Protein AF-A0A1G9TB99-F1 (afdb_monomer)

Mean predicted aligned error: 14.09 Å

Secondary structure (DSSP, 8-state):
-PPEEPPP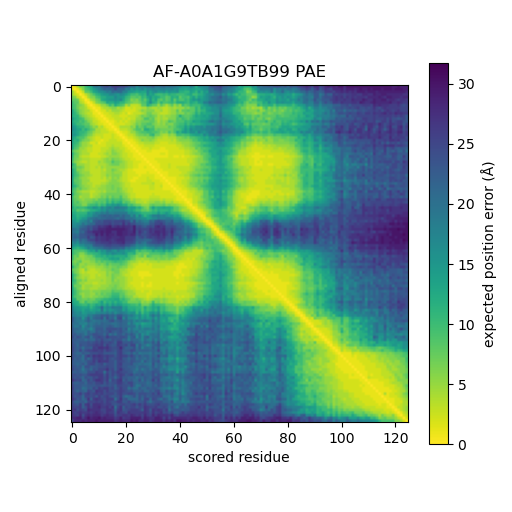EEEEEEETTEEEEEEEEE-TTT--EE-GGG-EEEEES-EE-S---SSS-----EE-SEEEEE-HHHHHHHH----SPPHHHHHHHHHHHS-HHHHHHHHHHHHHHHHHHHHHHHHH-

Sequence (125 aa):
MPSTEAPAETHEVETVHGSVEYETVTCSNCRHELQPAEALPVGIGLEATDDHFIGDQTRTAYTAAEVRHLCTHCAESTLGYDGPPGRFETLTETITSLSTLERALLALGSLALVGLFVLNLAVLV

Solvent-accessible surface area (backbone atoms only — not comparable to full-atom values): 7498 Å² total; per-residue (Å²): 129,86,51,53,64,71,75,71,46,81,46,77,47,82,49,103,89,45,76,45,77,48,60,33,31,57,17,74,82,82,63,49,76,36,45,62,91,64,42,43,80,42,67,43,70,74,34,82,47,90,60,68,53,92,58,104,58,79,54,87,38,64,42,42,53,30,36,42,37,28,40,61,70,58,34,26,76,74,70,67,44,87,65,80,76,51,75,66,52,52,50,49,51,52,63,68,69,47,51,76,66,56,50,50,50,51,53,53,51,52,52,51,51,52,53,52,50,53,50,51,53,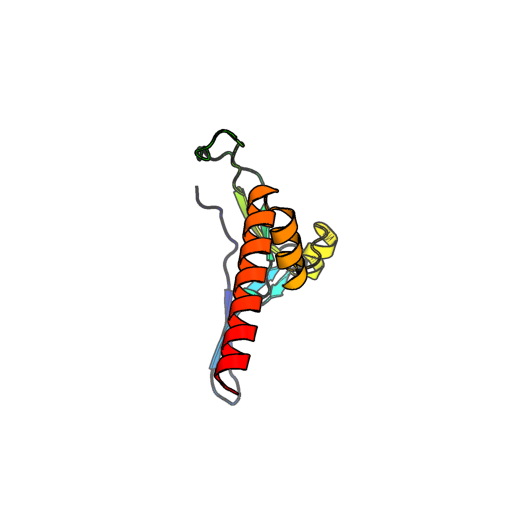65,72,75,107

Organism: NCBI:txid660521

Radius of gyration: 23.56 Å; Cα contacts (8 Å, |Δi|>4): 145; chains: 1; bounding box: 54×45×53 Å

pLDDT: mean 78.4, std 14.08, range [42.34, 93.69]

Structure (mmCIF, N/CA/C/O backbone):
data_AF-A0A1G9TB99-F1
#
_entry.id   AF-A0A1G9TB99-F1
#
loop_
_atom_site.group_PDB
_atom_site.id
_atom_site.type_symbol
_atom_site.label_atom_id
_atom_site.label_alt_id
_atom_site.label_comp_id
_atom_site.label_asym_id
_atom_site.label_entity_id
_atom_site.label_seq_id
_atom_site.pdbx_PDB_ins_code
_atom_site.Cartn_x
_atom_site.Cartn_y
_atom_site.Cartn_z
_atom_site.occupancy
_atom_site.B_iso_or_equiv
_atom_site.auth_seq_id
_atom_site.auth_comp_id
_atom_site.auth_asym_id
_atom_site.auth_atom_id
_atom_site.pdbx_PDB_model_num
ATOM 1 N N . MET A 1 1 ? 11.306 5.101 17.593 1.00 42.38 1 MET A N 1
ATOM 2 C CA . MET A 1 1 ? 10.148 4.455 18.256 1.00 42.38 1 MET A CA 1
ATOM 3 C C . MET A 1 1 ? 9.312 3.796 17.165 1.00 42.38 1 MET A C 1
ATOM 5 O O . MET A 1 1 ? 9.337 4.330 16.063 1.00 42.38 1 MET A O 1
ATOM 9 N N . PRO A 1 2 ? 8.663 2.638 17.384 1.00 54.38 2 PRO A N 1
ATOM 10 C CA . PRO A 1 2 ? 7.768 2.087 16.369 1.00 54.38 2 PRO A CA 1
ATOM 11 C C . PRO A 1 2 ? 6.572 3.029 16.189 1.00 54.38 2 PRO A C 1
ATOM 13 O O . PRO A 1 2 ? 6.028 3.524 17.178 1.00 54.38 2 PRO A O 1
ATOM 16 N N . SER A 1 3 ? 6.202 3.304 14.940 1.00 58.62 3 SER A N 1
ATOM 17 C CA . SER A 1 3 ? 5.041 4.128 14.606 1.00 58.62 3 SER A CA 1
ATOM 18 C C . SER A 1 3 ? 3.777 3.522 15.220 1.00 58.62 3 SER A C 1
ATOM 20 O O . SER A 1 3 ? 3.614 2.302 15.237 1.00 58.62 3 SER A O 1
ATOM 22 N N . THR A 1 4 ? 2.882 4.365 15.735 1.00 67.19 4 THR A N 1
ATOM 23 C CA . THR A 1 4 ? 1.589 3.887 16.247 1.00 67.19 4 THR A CA 1
ATOM 24 C C . THR A 1 4 ? 0.683 3.588 15.053 1.00 67.19 4 THR A C 1
ATOM 26 O O . THR A 1 4 ? 0.380 4.494 14.277 1.00 67.19 4 THR A O 1
ATOM 29 N N . GLU A 1 5 ? 0.296 2.326 14.877 1.00 68.25 5 GLU A N 1
ATOM 30 C CA . GLU A 1 5 ? -0.628 1.876 13.830 1.00 68.25 5 GLU A CA 1
ATOM 31 C C . GLU A 1 5 ? -2.058 1.809 14.383 1.00 68.25 5 GLU A C 1
ATOM 33 O O . GLU A 1 5 ? -2.271 1.517 15.564 1.00 68.25 5 GLU A O 1
ATOM 38 N N . ALA A 1 6 ? -3.049 2.136 13.553 1.00 66.12 6 ALA A N 1
ATOM 39 C CA . ALA A 1 6 ? -4.446 2.049 13.961 1.00 66.12 6 ALA A CA 1
ATOM 40 C C . ALA A 1 6 ? -4.851 0.570 14.156 1.00 66.12 6 ALA A C 1
ATOM 42 O O . ALA A 1 6 ? -4.567 -0.249 13.287 1.00 66.12 6 ALA A O 1
ATOM 43 N N . PRO A 1 7 ? -5.507 0.209 15.275 1.00 72.69 7 PRO A N 1
ATOM 44 C CA . PRO A 1 7 ? -5.830 -1.184 15.563 1.00 72.69 7 PRO A CA 1
ATOM 45 C C . PRO A 1 7 ? -6.937 -1.714 14.642 1.00 72.69 7 PRO A C 1
ATOM 47 O O . PRO A 1 7 ? -7.877 -0.987 14.313 1.00 72.69 7 PRO A O 1
ATOM 50 N N . ALA A 1 8 ? -6.831 -2.992 14.275 1.00 83.00 8 ALA A N 1
ATOM 51 C CA . ALA A 1 8 ? -7.919 -3.747 13.662 1.00 83.00 8 ALA A CA 1
ATOM 52 C C . ALA A 1 8 ? -8.963 -4.154 14.717 1.00 83.00 8 ALA A C 1
ATOM 54 O O . ALA A 1 8 ? -8.618 -4.406 15.875 1.00 83.00 8 ALA A O 1
ATOM 55 N N . GLU A 1 9 ? -10.231 -4.214 14.313 1.00 87.12 9 GLU A N 1
ATOM 56 C CA . GLU A 1 9 ? -11.355 -4.656 15.140 1.00 87.12 9 GLU A CA 1
ATOM 57 C C . GLU A 1 9 ? -11.874 -6.009 14.640 1.00 87.12 9 GLU A C 1
ATOM 59 O O . GLU A 1 9 ? -12.059 -6.215 13.441 1.00 87.12 9 GLU A O 1
ATOM 64 N N . THR A 1 10 ? -12.078 -6.957 15.555 1.00 88.62 10 THR A N 1
ATOM 65 C CA . THR A 1 10 ? -12.578 -8.297 15.228 1.00 88.62 10 THR A CA 1
ATOM 66 C C . THR A 1 10 ? -14.091 -8.344 15.402 1.00 88.62 10 THR A C 1
ATOM 68 O O . THR A 1 10 ? -14.613 -8.009 16.465 1.00 88.62 10 THR A O 1
ATOM 71 N N . HIS A 1 11 ? -14.790 -8.820 14.376 1.00 86.75 11 HIS A N 1
ATOM 72 C CA . HIS A 1 11 ? -16.231 -9.035 14.380 1.00 86.75 11 HIS A CA 1
ATOM 73 C C . HIS A 1 11 ? -16.549 -10.515 14.187 1.00 86.75 11 HIS A C 1
ATOM 75 O O . HIS A 1 11 ? -15.865 -11.214 13.442 1.00 86.75 11 HIS A O 1
ATOM 81 N N . GLU A 1 12 ? -17.629 -10.973 14.814 1.00 91.19 12 GLU A N 1
ATOM 82 C CA . GLU A 1 12 ? -18.179 -12.314 14.628 1.00 91.19 12 GLU A CA 1
ATOM 83 C C . GLU A 1 12 ? -19.594 -12.196 14.052 1.00 91.19 12 GLU A C 1
ATOM 85 O O . GLU A 1 12 ? -20.440 -11.472 14.584 1.00 91.19 12 GLU A O 1
ATOM 90 N N . VAL A 1 13 ? -19.857 -12.896 12.948 1.00 91.19 13 VAL A N 1
ATOM 91 C CA . VAL A 1 13 ? -21.185 -12.982 12.330 1.00 91.19 13 VAL A CA 1
ATOM 92 C C . VAL A 1 13 ? -21.606 -14.436 12.226 1.00 91.19 13 VAL A C 1
ATOM 94 O O . VAL A 1 13 ? -20.875 -15.287 11.720 1.00 91.19 13 VAL A O 1
ATOM 97 N N . GLU A 1 14 ? -22.828 -14.715 12.665 1.00 91.00 14 GLU A N 1
ATOM 98 C CA . GLU A 1 14 ? -23.422 -16.037 12.538 1.00 91.00 14 GLU A CA 1
ATOM 99 C C . GLU A 1 14 ? -24.066 -16.212 11.158 1.00 91.00 14 GLU A C 1
ATOM 101 O O . GLU A 1 14 ? -24.921 -15.432 10.730 1.00 91.00 14 GLU A O 1
ATOM 106 N N . THR A 1 15 ? -23.634 -17.247 10.440 1.00 89.38 15 THR A N 1
ATOM 107 C CA . THR A 1 15 ? -24.133 -17.589 9.107 1.00 89.38 15 THR A CA 1
ATOM 108 C C . THR A 1 15 ? -24.866 -18.928 9.133 1.00 89.38 15 THR A C 1
ATOM 110 O O . THR A 1 15 ? -24.748 -19.714 10.072 1.00 89.38 15 THR A O 1
ATOM 113 N N . VAL A 1 16 ? -25.566 -19.257 8.044 1.00 89.00 16 VAL A N 1
ATOM 114 C CA . VAL A 1 16 ? -26.173 -20.590 7.842 1.00 89.00 16 VAL A CA 1
ATOM 115 C C . VAL A 1 16 ? -25.156 -21.745 7.846 1.00 89.00 16 VAL A C 1
ATOM 117 O O . VAL A 1 16 ? -25.556 -22.906 7.905 1.00 89.00 16 VAL A O 1
ATOM 120 N N . HIS A 1 17 ? -23.856 -21.442 7.792 1.00 89.44 17 HIS A N 1
ATOM 121 C CA . HIS A 1 17 ? -22.757 -22.407 7.812 1.00 89.44 17 HIS A CA 1
ATOM 122 C C . HIS A 1 17 ? -21.943 -22.389 9.120 1.00 89.44 17 HIS A C 1
ATOM 124 O O . HIS A 1 17 ? -20.958 -23.117 9.213 1.00 89.44 17 HIS A O 1
ATOM 130 N N . GLY A 1 18 ? -22.354 -21.605 10.124 1.00 89.31 18 GLY A N 1
ATOM 131 C CA . GLY A 1 18 ? -21.637 -21.417 11.391 1.00 89.31 18 GLY A CA 1
ATOM 132 C C . GLY A 1 18 ? -21.155 -19.979 11.594 1.00 89.31 18 GLY A C 1
ATOM 133 O O . GLY A 1 18 ? -21.417 -19.109 10.755 1.00 89.31 18 GLY A O 1
ATOM 134 N N . SER A 1 19 ? -20.474 -19.720 12.712 1.00 88.94 19 SER A N 1
ATOM 135 C CA . SER A 1 19 ? -19.886 -18.407 12.975 1.00 88.94 19 SER A CA 1
ATOM 136 C C . SER A 1 19 ? -18.636 -18.173 12.129 1.00 88.94 19 SER A C 1
ATOM 138 O O . SER A 1 19 ? -17.846 -19.083 11.867 1.00 88.94 19 SER A O 1
ATOM 140 N N . VAL A 1 20 ? -18.503 -16.940 11.647 1.00 90.94 20 VAL A N 1
ATOM 141 C CA . VAL A 1 20 ? -17.355 -16.464 10.881 1.00 90.94 20 VAL A CA 1
ATOM 142 C C . VAL A 1 20 ? -16.809 -15.233 11.583 1.00 90.94 20 VAL A C 1
ATOM 144 O O . VAL A 1 20 ? -17.529 -14.251 11.772 1.00 90.94 20 VAL A O 1
ATOM 147 N N . GLU A 1 21 ? -15.532 -15.294 11.941 1.00 90.88 21 GLU A N 1
ATOM 148 C CA . GLU A 1 21 ? -14.777 -14.156 12.453 1.00 90.88 21 GLU A CA 1
ATOM 149 C C . GLU A 1 21 ? -14.085 -13.434 11.295 1.00 90.88 21 GLU A C 1
ATOM 151 O O . GLU A 1 21 ? -13.533 -14.067 10.389 1.00 90.88 21 GLU A O 1
ATOM 156 N N . TYR A 1 22 ? -14.114 -12.106 11.314 1.00 87.44 22 TYR A N 1
ATOM 157 C CA . TYR A 1 22 ? -13.385 -11.278 10.362 1.00 87.44 22 TYR A CA 1
ATOM 158 C C . TYR A 1 22 ? -12.875 -10.006 11.027 1.00 87.44 22 TYR A C 1
ATOM 160 O O . TYR A 1 22 ? -13.464 -9.488 11.974 1.00 87.44 22 TYR A O 1
ATOM 168 N N . GLU A 1 23 ? -11.763 -9.500 10.511 1.00 92.12 23 GLU A N 1
ATOM 169 C CA . GLU A 1 23 ? -11.156 -8.260 10.976 1.00 92.12 23 GLU A CA 1
ATOM 170 C C . GLU A 1 23 ? -11.544 -7.105 10.058 1.00 92.12 23 GLU A C 1
ATOM 172 O O . GLU A 1 23 ? -11.637 -7.263 8.835 1.00 92.12 23 GLU A O 1
ATOM 177 N N . THR A 1 24 ? -11.739 -5.932 10.648 1.00 93.12 24 THR A N 1
ATOM 178 C CA . THR A 1 24 ? -11.968 -4.682 9.931 1.00 93.12 24 THR A CA 1
ATOM 179 C C . THR A 1 24 ? -11.010 -3.604 10.416 1.00 93.12 24 THR A C 1
ATOM 181 O O . THR A 1 24 ? -10.485 -3.629 11.529 1.00 93.12 24 THR A O 1
ATOM 184 N N . VAL A 1 25 ? -10.771 -2.625 9.554 1.00 93.25 25 VAL A N 1
ATOM 185 C CA . VAL A 1 25 ? -10.107 -1.367 9.894 1.00 93.25 25 VAL A CA 1
ATOM 186 C C . VAL A 1 25 ? -10.956 -0.213 9.389 1.00 93.25 25 VAL A C 1
ATOM 188 O O . VAL A 1 25 ? -11.614 -0.300 8.353 1.00 93.25 25 VAL A O 1
ATOM 191 N N . THR A 1 26 ? -10.937 0.905 10.109 1.00 93.19 26 THR A N 1
ATOM 192 C CA . THR A 1 26 ? -11.722 2.085 9.733 1.00 93.19 26 THR A CA 1
ATOM 193 C C . THR A 1 26 ? -10.881 3.076 8.933 1.00 93.19 26 THR A C 1
ATOM 195 O O . THR A 1 26 ? -9.825 3.528 9.383 1.00 93.19 26 THR A O 1
ATOM 198 N N . CYS A 1 27 ? -11.386 3.497 7.771 1.00 92.06 27 CYS A N 1
ATOM 199 C CA . CYS A 1 27 ? -10.807 4.598 7.008 1.00 92.06 27 CYS A CA 1
ATOM 200 C C . CYS A 1 27 ? -10.797 5.884 7.846 1.00 92.06 27 CYS A C 1
ATOM 202 O O . CYS A 1 27 ? -11.839 6.373 8.289 1.00 92.06 27 CYS A O 1
ATOM 204 N N . SER A 1 28 ? -9.623 6.489 8.013 1.00 92.94 28 SER A N 1
ATOM 205 C CA . SER A 1 28 ? -9.452 7.684 8.847 1.00 92.94 28 SER A CA 1
ATOM 206 C C . SER A 1 28 ? -10.143 8.927 8.275 1.00 92.94 28 SER A C 1
ATOM 208 O O . SER A 1 28 ? -10.443 9.849 9.031 1.00 92.94 28 SER A O 1
ATOM 210 N N . ASN A 1 29 ? -10.432 8.941 6.967 1.00 91.69 29 ASN A N 1
ATOM 211 C CA . ASN A 1 29 ? -11.092 10.061 6.296 1.00 91.69 29 ASN A CA 1
ATOM 212 C C . ASN A 1 29 ? -12.625 9.920 6.272 1.00 91.69 29 ASN A C 1
ATOM 214 O O . ASN A 1 29 ? -13.333 10.761 6.817 1.00 91.69 29 ASN A O 1
ATOM 218 N N . CYS A 1 30 ? -13.155 8.845 5.674 1.00 93.62 30 CYS A N 1
ATOM 219 C CA . CYS A 1 30 ? -14.602 8.671 5.475 1.00 93.62 30 CYS A CA 1
ATOM 220 C C . CYS A 1 30 ? -15.295 7.774 6.511 1.00 93.62 30 CYS A C 1
ATOM 222 O O . CYS A 1 30 ? -16.510 7.611 6.440 1.00 93.62 30 CYS A O 1
ATOM 224 N N . ARG A 1 31 ? -14.546 7.190 7.459 1.00 93.69 31 ARG A N 1
ATOM 225 C CA . ARG A 1 31 ? -15.049 6.266 8.495 1.00 93.69 31 ARG A CA 1
ATOM 226 C C . ARG A 1 31 ? -15.700 4.982 7.974 1.00 93.69 31 ARG A C 1
ATOM 228 O O . ARG A 1 31 ? -16.364 4.291 8.733 1.00 93.69 31 ARG A O 1
ATOM 235 N N . HIS A 1 32 ? -15.496 4.648 6.704 1.00 92.69 32 HIS A N 1
ATOM 236 C CA . HIS A 1 32 ? -15.920 3.365 6.157 1.00 92.69 32 HIS A CA 1
ATOM 237 C C . HIS A 1 32 ? -15.055 2.228 6.716 1.00 92.69 32 HIS A C 1
ATOM 239 O O . HIS A 1 32 ? -13.830 2.372 6.777 1.00 92.69 32 HIS A O 1
ATOM 245 N N . GLU A 1 33 ? -15.694 1.130 7.110 1.00 92.50 33 GLU A N 1
ATOM 246 C CA . GLU A 1 33 ? -15.029 -0.113 7.501 1.00 92.50 33 GLU A CA 1
ATOM 247 C C . GLU A 1 33 ? -14.548 -0.859 6.256 1.00 92.50 33 GLU A C 1
ATOM 249 O O . GLU A 1 33 ? -15.258 -0.962 5.258 1.00 92.50 33 GLU A O 1
ATOM 254 N N . LEU A 1 34 ? -13.318 -1.350 6.317 1.00 91.38 34 LEU A N 1
ATOM 255 C CA . LEU A 1 34 ? -12.623 -2.029 5.231 1.00 91.38 34 LEU A CA 1
ATOM 256 C C . LEU A 1 34 ? -12.006 -3.309 5.772 1.00 91.38 34 LEU A C 1
ATOM 258 O O . LEU A 1 34 ? -11.665 -3.377 6.955 1.00 91.38 34 LEU A O 1
ATOM 262 N N . GLN A 1 35 ? -11.757 -4.285 4.903 1.00 90.12 35 GLN A N 1
ATOM 263 C CA . GLN A 1 35 ? -10.838 -5.350 5.282 1.00 90.12 35 GLN A CA 1
ATOM 264 C C . GLN A 1 35 ? -9.404 -4.804 5.371 1.00 90.12 35 GLN A C 1
ATOM 266 O O . GLN A 1 35 ? -9.018 -3.983 4.534 1.00 90.12 35 GLN A O 1
ATOM 271 N N . PRO A 1 36 ? -8.576 -5.283 6.320 1.00 87.81 36 PRO A N 1
ATOM 272 C CA . PRO A 1 36 ? -7.178 -4.867 6.439 1.00 87.81 36 PRO A CA 1
ATOM 273 C C . PRO A 1 36 ? -6.392 -4.987 5.125 1.00 87.81 36 PRO A C 1
ATOM 275 O O . PRO A 1 36 ? -5.567 -4.135 4.816 1.00 87.81 36 PRO A O 1
ATOM 278 N N . ALA A 1 37 ? -6.694 -6.004 4.309 1.00 85.62 37 ALA A N 1
ATOM 279 C CA . ALA A 1 37 ? -6.057 -6.224 3.009 1.00 85.62 37 ALA A CA 1
ATOM 280 C C . ALA A 1 37 ? -6.395 -5.157 1.946 1.00 85.62 37 ALA A C 1
ATOM 282 O O . ALA A 1 37 ? -5.663 -5.016 0.968 1.00 85.62 37 ALA A O 1
ATOM 283 N N . GLU A 1 38 ? -7.493 -4.421 2.118 1.00 85.12 38 GLU A N 1
ATOM 284 C CA . GLU A 1 38 ? -7.952 -3.361 1.208 1.00 85.12 38 GLU A CA 1
ATOM 285 C C . GLU A 1 38 ? -7.570 -1.959 1.704 1.00 85.12 38 GLU A C 1
ATOM 287 O O . GLU A 1 38 ? -7.731 -0.962 0.995 1.00 85.12 38 GLU A O 1
ATOM 292 N N . ALA A 1 39 ? -7.072 -1.867 2.935 1.00 87.75 39 ALA A N 1
ATOM 293 C CA . ALA A 1 39 ? -6.686 -0.619 3.554 1.00 87.75 39 ALA A CA 1
ATOM 294 C C . ALA A 1 39 ? -5.283 -0.185 3.122 1.00 87.75 39 ALA A C 1
ATOM 296 O O . ALA A 1 39 ? -4.322 -0.949 3.167 1.00 87.75 39 ALA A O 1
ATOM 297 N N . LEU A 1 40 ? -5.151 1.088 2.757 1.00 88.44 40 LEU A N 1
ATOM 298 C CA . LEU A 1 40 ? -3.874 1.691 2.399 1.00 88.44 40 LEU A CA 1
ATOM 299 C C . LEU A 1 40 ? -3.256 2.350 3.637 1.00 88.44 40 LEU A C 1
ATOM 301 O O . LEU A 1 40 ? -3.849 3.303 4.158 1.00 88.44 40 LEU A O 1
ATOM 305 N N . PRO A 1 41 ? -2.096 1.877 4.128 1.00 88.25 41 PRO A N 1
ATOM 306 C CA . PRO A 1 41 ? -1.390 2.531 5.219 1.00 88.25 41 PRO A CA 1
ATOM 307 C C . PRO A 1 41 ? -0.755 3.835 4.723 1.00 88.25 41 PRO A C 1
ATOM 309 O O . PRO A 1 41 ? -0.040 3.868 3.723 1.00 88.25 41 PRO A O 1
ATOM 312 N N . VAL A 1 42 ? -1.008 4.920 5.444 1.00 85.81 42 VAL A N 1
ATOM 313 C CA . VAL A 1 42 ? -0.508 6.263 5.159 1.00 85.81 42 VAL A CA 1
ATOM 314 C C . VAL A 1 42 ? 0.215 6.783 6.389 1.00 85.81 42 VAL A C 1
ATOM 316 O O . VAL A 1 42 ? -0.369 6.910 7.466 1.00 85.81 42 VAL A O 1
ATOM 319 N N . GLY A 1 43 ? 1.496 7.098 6.210 1.00 84.94 43 GLY A N 1
ATOM 320 C CA . GLY A 1 43 ? 2.309 7.734 7.236 1.00 84.94 43 GLY A CA 1
ATOM 321 C C . GLY A 1 43 ? 1.927 9.201 7.431 1.00 84.94 43 GLY A C 1
ATOM 322 O O . GLY A 1 43 ? 1.850 9.961 6.467 1.00 84.94 43 GLY A O 1
ATOM 323 N N . ILE A 1 44 ? 1.714 9.607 8.679 1.00 81.69 44 ILE A N 1
ATOM 324 C CA . ILE A 1 44 ? 1.455 10.985 9.088 1.00 81.69 44 ILE A CA 1
ATOM 325 C C . ILE A 1 44 ? 2.611 11.471 9.959 1.00 81.69 44 ILE A C 1
ATOM 327 O O . ILE A 1 44 ? 3.065 10.785 10.878 1.00 81.69 44 ILE A O 1
ATOM 331 N N . GLY A 1 45 ? 3.064 12.691 9.670 1.00 79.88 45 GLY A N 1
ATOM 332 C CA . GLY A 1 45 ? 4.208 13.300 10.338 1.00 79.88 45 GLY A CA 1
ATOM 333 C C . GLY A 1 45 ? 5.542 12.730 9.859 1.00 79.88 45 GLY A C 1
ATOM 334 O O . GLY A 1 45 ? 5.600 11.758 9.110 1.00 79.88 45 GLY A O 1
ATOM 335 N N . LEU A 1 46 ? 6.621 13.377 10.287 1.00 75.75 46 LEU A N 1
ATOM 336 C CA . 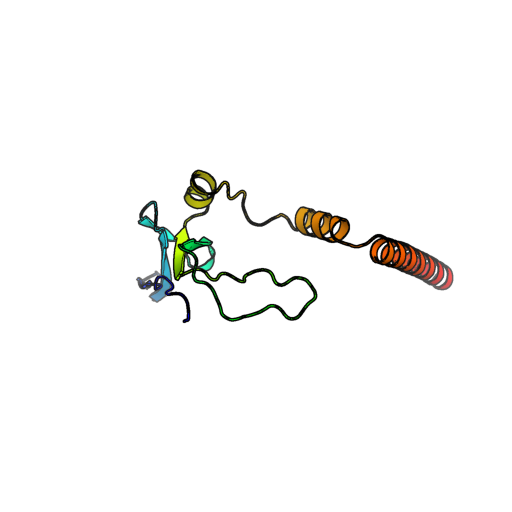LEU A 1 46 ? 7.988 12.952 10.017 1.00 75.75 46 LEU A CA 1
ATOM 337 C C . LEU A 1 46 ? 8.751 12.978 11.334 1.00 75.75 46 LEU A C 1
ATOM 339 O O . LEU A 1 46 ? 8.851 14.025 11.973 1.00 75.75 46 LEU A O 1
ATOM 343 N N . GLU A 1 47 ? 9.309 11.840 11.712 1.00 72.56 47 GLU A N 1
ATOM 344 C CA . GLU A 1 47 ? 10.285 11.736 12.785 1.00 72.56 47 GLU A CA 1
ATOM 345 C C . GLU A 1 47 ? 11.647 11.454 12.163 1.00 72.56 47 GLU A C 1
ATOM 347 O O . GLU A 1 47 ? 11.791 10.570 11.314 1.00 72.56 47 GLU A O 1
ATOM 352 N N . ALA A 1 48 ? 12.650 12.242 12.552 1.00 67.94 48 ALA A N 1
ATOM 353 C CA . ALA A 1 48 ? 14.025 11.951 12.182 1.00 67.94 48 ALA A CA 1
ATOM 354 C C . ALA A 1 48 ? 14.416 10.618 12.827 1.00 67.94 48 ALA A C 1
ATOM 356 O O . ALA A 1 48 ? 14.249 10.448 14.035 1.00 67.94 48 ALA A O 1
ATOM 357 N N . THR A 1 49 ? 14.911 9.680 12.024 1.00 64.81 49 THR A N 1
ATOM 358 C CA . THR A 1 49 ? 15.547 8.478 12.561 1.00 64.81 49 THR A CA 1
ATOM 359 C C . THR A 1 49 ? 17.060 8.679 12.595 1.00 64.81 49 THR A C 1
ATOM 361 O O . THR A 1 49 ? 17.641 9.340 11.730 1.00 64.81 49 THR A O 1
ATOM 364 N N . ASP A 1 50 ? 17.695 8.092 13.606 1.00 61.97 50 ASP A N 1
ATOM 365 C CA . ASP A 1 50 ? 19.151 7.996 13.706 1.00 61.97 50 ASP A CA 1
ATOM 366 C C . ASP A 1 50 ? 19.727 6.969 12.709 1.00 61.97 50 ASP A C 1
ATOM 368 O O . ASP A 1 50 ? 20.945 6.811 12.611 1.00 61.97 50 ASP A O 1
ATOM 372 N N . ASP A 1 51 ? 18.873 6.292 11.929 1.00 58.44 51 ASP A N 1
ATOM 373 C CA . ASP A 1 51 ? 19.282 5.371 10.873 1.00 58.44 51 ASP A CA 1
ATOM 374 C C . ASP A 1 51 ? 19.940 6.132 9.719 1.00 58.44 51 ASP A C 1
ATOM 376 O O . ASP A 1 51 ? 19.313 6.609 8.772 1.00 58.44 51 ASP A O 1
ATOM 380 N N . HIS A 1 52 ? 21.257 6.255 9.792 1.00 54.12 52 HIS A N 1
ATOM 381 C CA . HIS A 1 52 ? 22.065 6.687 8.666 1.00 54.12 52 HIS A CA 1
ATOM 382 C C . HIS A 1 52 ? 22.185 5.517 7.688 1.00 54.12 52 HIS A C 1
ATOM 384 O O . HIS A 1 52 ? 22.827 4.508 7.984 1.00 54.12 52 HIS A O 1
ATOM 390 N N . PHE A 1 53 ? 21.564 5.639 6.511 1.00 49.88 53 PHE A N 1
ATOM 391 C CA . PHE A 1 53 ? 21.791 4.696 5.416 1.00 49.88 53 PHE A CA 1
ATOM 392 C C . PHE A 1 53 ? 23.297 4.626 5.118 1.00 49.88 53 PHE A C 1
ATOM 394 O O . PHE A 1 53 ? 23.932 5.640 4.828 1.00 49.88 53 PHE A O 1
ATOM 401 N N . ILE A 1 54 ? 23.879 3.427 5.209 1.00 42.34 54 ILE A N 1
ATOM 402 C CA . ILE A 1 54 ? 25.301 3.203 4.931 1.00 42.34 54 ILE A CA 1
ATOM 403 C C . ILE A 1 54 ? 25.524 3.289 3.413 1.00 42.34 54 ILE A C 1
ATOM 405 O O . ILE A 1 54 ? 25.220 2.354 2.675 1.00 42.34 54 ILE A O 1
ATOM 409 N N . GLY A 1 55 ? 26.049 4.429 2.955 1.00 54.19 55 GLY A N 1
ATOM 410 C CA . GLY A 1 55 ? 26.443 4.713 1.571 1.00 54.19 55 GLY A CA 1
ATOM 411 C C . GLY A 1 55 ? 26.780 6.198 1.361 1.00 54.19 55 GLY A C 1
ATOM 412 O O . GLY A 1 55 ? 26.490 7.024 2.220 1.00 54.19 55 GLY A O 1
ATOM 413 N N . ASP A 1 56 ? 27.359 6.550 0.206 1.00 43.16 56 ASP A N 1
ATOM 414 C CA . ASP A 1 56 ? 27.808 7.915 -0.177 1.00 43.16 56 ASP A CA 1
ATOM 415 C C . ASP A 1 56 ? 26.652 8.931 -0.380 1.00 43.16 56 ASP A C 1
ATOM 417 O O . ASP A 1 56 ? 26.823 10.024 -0.915 1.00 43.16 56 ASP A O 1
ATOM 421 N N . GLN A 1 57 ? 25.437 8.566 0.040 1.00 45.50 57 GLN A N 1
ATOM 422 C CA . GLN A 1 57 ? 24.278 9.443 0.122 1.00 45.50 57 GLN A CA 1
ATOM 423 C C . GLN A 1 57 ? 23.690 9.349 1.525 1.00 45.50 57 GLN A C 1
ATOM 425 O O . GLN A 1 57 ? 22.798 8.544 1.794 1.00 45.50 57 GLN A O 1
ATOM 430 N N . THR A 1 58 ? 24.165 10.213 2.418 1.00 46.31 58 THR A N 1
ATOM 431 C CA . THR A 1 58 ? 23.494 10.522 3.681 1.00 46.31 58 THR A CA 1
ATOM 432 C C . THR A 1 58 ? 22.183 11.249 3.380 1.00 46.31 58 THR A C 1
ATOM 434 O O . THR A 1 58 ? 22.069 12.469 3.474 1.00 46.31 58 THR A O 1
ATOM 437 N N . ARG A 1 59 ? 21.162 10.499 2.964 1.00 50.12 59 ARG A N 1
ATOM 438 C CA . ARG A 1 59 ? 19.783 10.979 3.018 1.00 50.12 59 ARG A CA 1
ATOM 439 C C . ARG A 1 59 ? 19.353 10.922 4.475 1.00 50.12 59 ARG A C 1
ATOM 441 O O . ARG A 1 59 ? 19.478 9.874 5.102 1.00 50.12 59 ARG A O 1
ATOM 448 N N . THR A 1 60 ? 18.865 12.038 5.011 1.00 53.69 60 THR A N 1
ATOM 449 C CA . THR A 1 60 ? 18.120 12.031 6.269 1.00 53.69 60 THR A CA 1
ATOM 450 C C . THR A 1 60 ? 16.980 11.035 6.108 1.00 53.69 60 THR A C 1
ATOM 452 O O . THR A 1 60 ? 16.070 11.245 5.304 1.00 53.69 60 THR A O 1
ATOM 455 N N . ALA A 1 61 ? 17.075 9.907 6.803 1.00 59.50 61 ALA A N 1
ATOM 456 C CA . ALA A 1 61 ? 15.980 8.967 6.865 1.00 59.50 61 ALA A CA 1
ATOM 457 C C . ALA A 1 61 ? 14.927 9.565 7.805 1.00 59.50 61 ALA A C 1
ATOM 459 O O . ALA A 1 61 ? 15.226 10.008 8.917 1.00 59.50 61 ALA A O 1
ATOM 460 N N . TYR A 1 62 ? 13.694 9.627 7.317 1.00 62.38 62 TYR A N 1
ATOM 461 C CA . TYR A 1 62 ? 12.535 10.017 8.103 1.00 62.38 62 TYR A CA 1
ATOM 462 C C . TYR A 1 62 ? 11.601 8.818 8.171 1.00 62.38 62 TYR A C 1
ATOM 464 O O . TYR A 1 62 ? 11.378 8.151 7.160 1.00 62.38 62 TYR A O 1
ATOM 472 N N . THR A 1 63 ? 11.060 8.555 9.354 1.00 73.25 63 THR A N 1
ATOM 473 C CA . THR A 1 63 ? 9.969 7.599 9.544 1.00 73.25 63 THR A CA 1
ATOM 474 C C . THR A 1 63 ? 8.668 8.352 9.796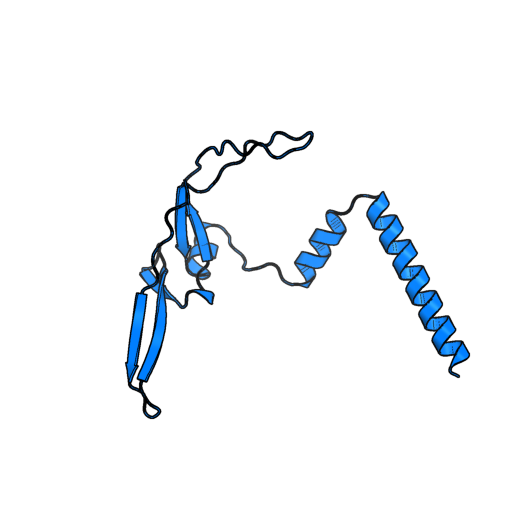 1.00 73.25 63 THR A C 1
ATOM 476 O O . THR A 1 63 ? 8.681 9.510 10.220 1.00 73.25 63 THR A O 1
ATOM 479 N N . ALA A 1 64 ? 7.536 7.713 9.523 1.00 77.25 64 ALA A N 1
ATOM 480 C CA . ALA A 1 64 ? 6.243 8.273 9.886 1.00 77.25 64 ALA A CA 1
ATOM 481 C C . ALA A 1 64 ? 6.062 8.222 11.411 1.00 77.25 64 ALA A C 1
ATOM 483 O O . ALA A 1 64 ? 6.356 7.199 12.031 1.00 77.25 64 ALA A O 1
ATOM 484 N N . ALA A 1 65 ? 5.551 9.299 12.010 1.00 80.88 65 ALA A N 1
ATOM 485 C CA . ALA A 1 65 ? 5.226 9.322 13.440 1.00 80.88 65 ALA A CA 1
ATO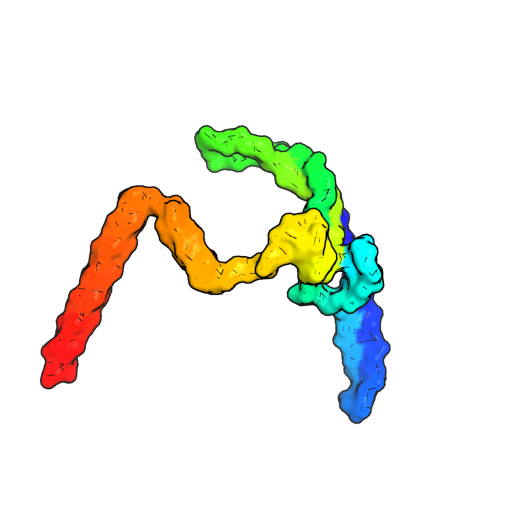M 486 C C . ALA A 1 65 ? 4.030 8.399 13.744 1.00 80.88 65 ALA A C 1
ATOM 488 O O . ALA A 1 65 ? 3.996 7.662 14.730 1.00 80.88 65 ALA A O 1
ATOM 489 N N . GLU A 1 66 ? 3.049 8.412 12.844 1.00 81.81 66 GLU A N 1
ATOM 490 C CA . GLU A 1 66 ? 1.808 7.657 12.955 1.00 81.81 66 GLU A CA 1
ATOM 491 C C . GLU A 1 66 ? 1.454 7.011 11.615 1.00 81.81 66 GLU A C 1
ATOM 493 O O . GLU A 1 66 ? 1.722 7.585 10.562 1.00 81.81 66 GLU A O 1
ATOM 498 N N . VAL A 1 67 ? 0.828 5.835 11.646 1.00 83.94 67 VAL A N 1
ATOM 499 C CA . VAL A 1 67 ? 0.275 5.187 10.453 1.00 83.94 67 VAL A CA 1
ATOM 500 C C . VAL A 1 67 ? -1.244 5.148 10.573 1.00 83.94 67 VAL A C 1
ATOM 502 O O . VAL A 1 67 ? -1.804 4.647 11.548 1.00 83.94 67 VAL A O 1
ATOM 505 N N . ARG A 1 68 ? -1.926 5.695 9.568 1.00 87.81 68 ARG A N 1
ATOM 506 C CA . ARG A 1 68 ? -3.388 5.684 9.442 1.00 87.81 68 ARG A CA 1
ATOM 507 C C . ARG A 1 68 ? -3.809 4.892 8.217 1.00 87.81 68 ARG A C 1
ATOM 509 O O . ARG A 1 68 ? -3.092 4.864 7.228 1.00 87.81 68 ARG A O 1
ATOM 516 N N . HIS A 1 69 ? -5.004 4.319 8.249 1.00 90.94 69 HIS A N 1
ATOM 517 C CA . HIS A 1 69 ? -5.564 3.609 7.101 1.00 90.94 69 HIS A CA 1
ATOM 518 C C . HIS A 1 69 ? -6.526 4.496 6.308 1.00 90.94 69 HIS A C 1
ATOM 520 O O . HIS A 1 69 ? -7.384 5.169 6.893 1.00 90.94 69 HIS A O 1
ATOM 526 N N . LEU A 1 70 ? -6.412 4.474 4.980 1.00 90.69 70 LEU A N 1
ATOM 527 C CA . LEU A 1 70 ? -7.366 5.074 4.045 1.00 90.69 70 LEU A CA 1
ATOM 528 C C . LEU A 1 70 ? -7.942 4.010 3.103 1.00 90.69 70 LEU A C 1
ATOM 530 O O . LEU A 1 70 ? -7.258 3.054 2.747 1.00 90.69 70 LEU A O 1
ATOM 534 N N . CYS A 1 71 ? -9.185 4.199 2.650 1.00 91.38 71 CYS A N 1
ATOM 535 C CA . CYS A 1 71 ? -9.683 3.473 1.481 1.00 91.38 71 CYS A CA 1
ATOM 536 C C . CYS A 1 71 ? -9.036 4.021 0.202 1.00 91.38 71 CYS A C 1
ATOM 538 O O . CYS A 1 71 ? -8.643 5.191 0.160 1.00 91.38 71 CYS A O 1
ATOM 540 N N . THR A 1 72 ? -9.007 3.216 -0.862 1.00 89.88 72 THR A N 1
ATOM 541 C CA . THR A 1 72 ? -8.463 3.607 -2.174 1.00 89.88 72 THR A CA 1
ATOM 542 C C . THR A 1 72 ? -9.038 4.926 -2.671 1.00 89.88 72 THR A C 1
ATOM 544 O O . THR A 1 72 ? -8.280 5.806 -3.051 1.00 89.88 72 THR A O 1
ATOM 547 N N . HIS A 1 73 ? -10.354 5.122 -2.558 1.00 89.69 73 HIS A N 1
ATOM 548 C CA . HIS A 1 73 ? -10.999 6.356 -3.010 1.00 89.69 73 HIS A CA 1
ATOM 549 C C . HIS A 1 73 ? -10.520 7.604 -2.247 1.00 89.69 73 HIS A C 1
ATOM 551 O O . HIS A 1 73 ? -10.260 8.642 -2.846 1.00 89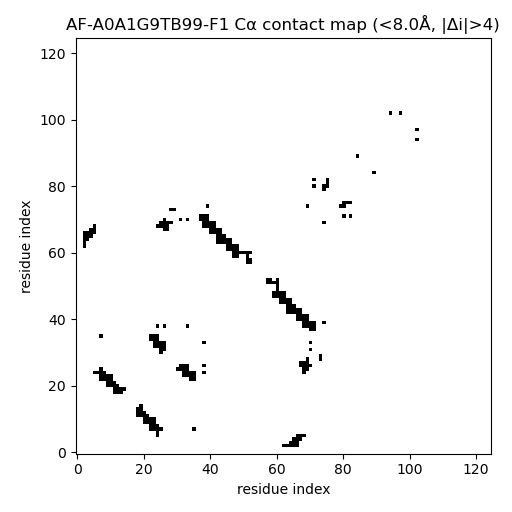.69 73 HIS A O 1
ATOM 557 N N . CYS A 1 74 ? -10.379 7.516 -0.920 1.00 91.19 74 CYS A N 1
ATOM 558 C CA . CYS A 1 74 ? -9.878 8.634 -0.117 1.00 91.19 74 CYS A CA 1
ATOM 559 C C . CYS A 1 74 ? -8.378 8.867 -0.317 1.00 91.19 74 CYS A C 1
ATOM 561 O O . CYS A 1 74 ? -7.928 10.009 -0.229 1.00 91.19 74 CYS A O 1
ATOM 563 N N . ALA A 1 75 ? -7.604 7.810 -0.564 1.00 89.44 75 ALA A N 1
ATOM 564 C CA . ALA A 1 75 ? -6.192 7.932 -0.900 1.00 89.44 75 ALA A CA 1
ATOM 565 C C . ALA A 1 75 ? -6.011 8.599 -2.273 1.00 89.44 75 ALA A C 1
ATOM 567 O O . ALA A 1 75 ? -5.206 9.517 -2.397 1.00 89.44 75 ALA A O 1
ATOM 568 N N . GLU A 1 76 ? -6.803 8.213 -3.272 1.00 89.38 76 GLU A N 1
ATOM 569 C CA . GLU A 1 76 ? -6.820 8.823 -4.604 1.00 89.38 76 GLU A CA 1
ATOM 570 C C . GLU A 1 76 ? -7.172 10.312 -4.515 1.00 89.38 76 GLU A C 1
ATOM 572 O O . GLU A 1 76 ? -6.401 11.167 -4.943 1.00 89.38 76 GLU A O 1
ATOM 577 N N . SER A 1 77 ? -8.281 10.648 -3.849 1.00 88.81 77 SER A N 1
ATOM 578 C CA . SER A 1 77 ? -8.754 12.034 -3.764 1.00 88.81 77 SER A CA 1
ATOM 579 C C . SER A 1 77 ? -7.816 12.966 -2.994 1.00 88.81 77 SER A C 1
ATOM 581 O O . SER A 1 77 ? -7.803 14.169 -3.245 1.00 88.81 77 SER A O 1
ATOM 583 N N . THR A 1 78 ? -7.091 12.437 -2.004 1.00 86.81 78 THR A N 1
ATOM 584 C CA . THR A 1 78 ? -6.305 13.250 -1.060 1.00 86.81 78 THR A CA 1
ATOM 585 C C . THR A 1 78 ? -4.823 13.272 -1.414 1.00 86.81 78 THR A C 1
ATOM 587 O O . THR A 1 78 ? -4.168 14.297 -1.241 1.00 86.81 78 THR A O 1
ATOM 590 N N . LEU A 1 79 ? -4.291 12.145 -1.887 1.00 85.94 79 LEU A N 1
ATOM 591 C CA . LEU A 1 79 ? -2.862 11.940 -2.129 1.00 85.94 79 LEU A CA 1
ATOM 592 C C . LEU A 1 79 ? -2.537 11.718 -3.612 1.00 85.94 79 LEU A C 1
ATOM 594 O O . LEU A 1 79 ? -1.362 11.584 -3.939 1.00 85.94 79 LEU A O 1
ATOM 598 N N . GLY A 1 80 ? -3.539 11.670 -4.498 1.00 84.94 80 GLY A N 1
ATOM 599 C CA . GLY A 1 80 ? -3.334 11.293 -5.899 1.00 84.94 80 GLY A CA 1
ATOM 600 C C . GLY A 1 80 ? -2.871 9.844 -6.037 1.00 84.94 80 GLY A C 1
ATOM 601 O O . GLY A 1 80 ? -2.055 9.532 -6.895 1.00 84.94 80 GLY A O 1
ATOM 602 N N . TYR A 1 81 ? -3.300 8.972 -5.121 1.00 80.31 81 TYR A N 1
ATOM 603 C CA . TYR A 1 81 ? -2.956 7.559 -5.180 1.00 80.31 81 TYR A CA 1
ATOM 604 C C . TYR A 1 81 ? -3.730 6.860 -6.304 1.00 80.31 81 TYR A C 1
ATOM 606 O O . TYR A 1 81 ? -4.921 6.598 -6.160 1.00 80.31 81 TYR A O 1
ATOM 614 N N . ASP A 1 82 ? -3.031 6.498 -7.377 1.00 77.75 82 ASP A N 1
ATOM 615 C CA . ASP A 1 82 ? -3.614 5.850 -8.562 1.00 77.75 82 ASP A CA 1
ATOM 616 C C . ASP A 1 82 ? -3.692 4.311 -8.454 1.00 77.75 82 ASP A C 1
ATOM 618 O O . ASP A 1 82 ? -3.942 3.612 -9.436 1.00 77.75 82 ASP A O 1
ATOM 622 N N . 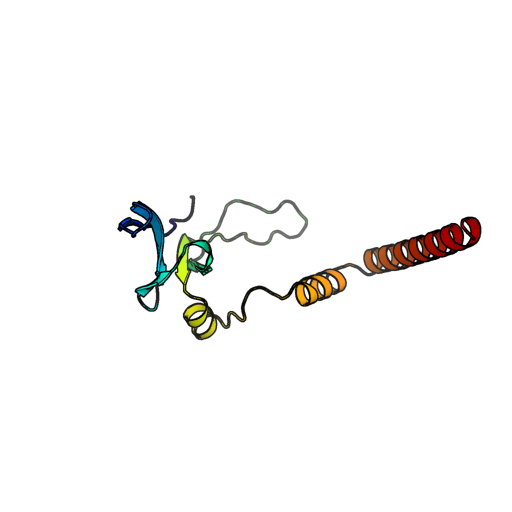GLY A 1 83 ? -3.487 3.754 -7.255 1.00 71.62 83 GLY A N 1
ATOM 623 C CA . GLY A 1 83 ? -3.429 2.308 -7.036 1.00 71.62 83 GLY A CA 1
ATOM 624 C C . GLY A 1 83 ? -2.002 1.750 -6.992 1.00 71.62 83 GLY A C 1
ATOM 625 O O . GLY A 1 83 ? -1.022 2.475 -7.181 1.00 71.62 83 GLY A O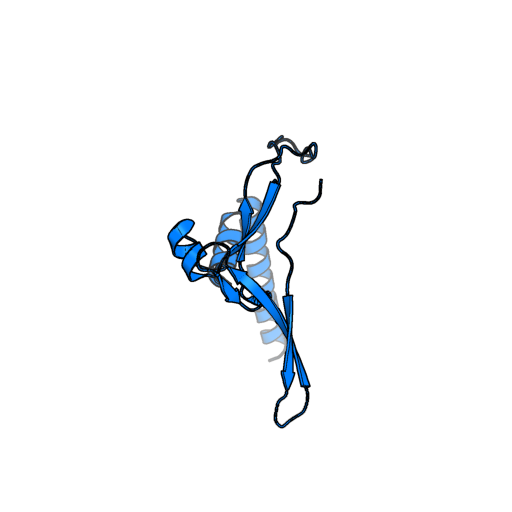 1
ATOM 626 N N . PRO A 1 84 ? -1.848 0.445 -6.702 1.00 68.12 84 PRO A N 1
ATOM 627 C CA . PRO A 1 84 ? -0.560 -0.212 -6.844 1.00 68.12 84 PRO A CA 1
ATOM 628 C C . PRO A 1 84 ? -0.161 -0.201 -8.329 1.00 68.12 84 PRO A C 1
ATOM 630 O O . PRO A 1 84 ? -1.009 -0.513 -9.171 1.00 68.12 84 PRO A O 1
ATOM 633 N N . PRO A 1 85 ? 1.106 0.113 -8.665 1.00 62.19 85 PRO A N 1
ATOM 634 C CA . PRO A 1 85 ? 1.552 0.102 -10.051 1.00 62.19 85 PRO A CA 1
ATOM 635 C C . PRO A 1 85 ? 1.278 -1.271 -10.660 1.00 62.19 85 PRO A C 1
ATOM 637 O O . PRO A 1 85 ? 1.519 -2.314 -10.037 1.00 62.19 85 PRO A O 1
ATOM 640 N N . GLY A 1 86 ? 0.762 -1.286 -11.887 1.00 61.31 86 GLY A N 1
ATOM 641 C CA . GLY A 1 86 ? 0.546 -2.537 -12.597 1.00 61.31 86 GLY A CA 1
ATOM 642 C C . GLY A 1 86 ? 1.871 -3.288 -12.752 1.00 61.31 86 GLY A C 1
ATOM 643 O O . GLY A 1 86 ? 2.931 -2.681 -12.889 1.00 61.31 86 GLY A O 1
ATOM 644 N N . ARG A 1 87 ? 1.843 -4.629 -12.812 1.00 62.88 87 ARG A N 1
ATOM 645 C CA . ARG A 1 87 ? 3.073 -5.438 -12.986 1.00 62.88 87 ARG A CA 1
ATOM 646 C C . ARG A 1 87 ? 3.936 -4.987 -14.175 1.00 62.88 87 ARG A C 1
ATOM 648 O O . ARG A 1 87 ? 5.156 -5.118 -14.137 1.00 62.88 87 ARG A O 1
ATOM 655 N N . PHE A 1 88 ? 3.307 -4.456 -15.224 1.00 61.91 88 PHE A N 1
ATOM 656 C CA . PHE A 1 88 ? 3.991 -3.888 -16.388 1.00 61.91 88 PHE A CA 1
ATOM 657 C C . PHE A 1 88 ? 4.657 -2.533 -16.109 1.00 61.91 88 PHE A C 1
ATOM 659 O O . PHE A 1 88 ? 5.757 -2.289 -16.606 1.00 61.91 88 PHE A O 1
ATOM 666 N N . GLU A 1 89 ? 4.042 -1.672 -15.300 1.00 60.12 89 GLU A N 1
ATOM 667 C CA . GLU A 1 89 ? 4.645 -0.408 -14.861 1.00 60.12 89 GLU A CA 1
ATOM 668 C C . GLU A 1 89 ? 5.845 -0.669 -13.960 1.00 60.12 89 GLU A C 1
ATOM 670 O O . GLU A 1 89 ? 6.904 -0.102 -14.206 1.00 60.12 89 GLU A O 1
ATOM 675 N N . THR A 1 90 ? 5.750 -1.625 -13.028 1.00 61.00 90 THR A N 1
ATOM 676 C CA . THR A 1 90 ? 6.886 -2.024 -12.179 1.00 61.00 90 THR A CA 1
ATOM 677 C C . THR A 1 90 ? 8.066 -2.540 -13.009 1.00 61.00 90 THR A C 1
ATOM 679 O O . THR A 1 90 ? 9.219 -2.200 -12.742 1.00 61.00 90 THR A O 1
ATOM 682 N N . LEU A 1 91 ? 7.797 -3.341 -14.048 1.00 61.22 91 LEU A N 1
ATOM 683 C CA . LEU A 1 91 ? 8.827 -3.812 -14.981 1.00 61.22 91 LEU A CA 1
ATOM 684 C C . LEU A 1 91 ? 9.466 -2.654 -15.751 1.00 61.22 91 LEU A C 1
ATOM 686 O O . LEU A 1 91 ? 10.685 -2.614 -15.902 1.00 61.22 91 LEU A O 1
ATOM 690 N N . THR A 1 92 ? 8.655 -1.706 -16.217 1.00 64.44 92 THR A N 1
ATOM 691 C CA . THR A 1 92 ? 9.130 -0.543 -16.974 1.00 64.44 92 THR A CA 1
ATOM 692 C C . THR A 1 92 ? 9.983 0.365 -16.096 1.00 64.44 92 THR A C 1
ATOM 694 O O . THR A 1 92 ? 11.086 0.731 -16.495 1.00 64.44 92 THR A O 1
ATOM 697 N N . GLU A 1 93 ? 9.533 0.645 -14.874 1.00 63.94 93 GLU A N 1
ATOM 698 C CA . GLU A 1 93 ? 10.258 1.449 -13.894 1.00 63.94 93 GLU A CA 1
ATOM 699 C C . GLU A 1 93 ? 11.600 0.802 -13.526 1.00 63.94 93 GLU A C 1
ATOM 701 O O . GLU A 1 93 ? 12.642 1.460 -13.572 1.00 63.94 93 GLU A O 1
ATOM 706 N N . THR A 1 94 ? 11.603 -0.516 -13.294 1.00 65.38 94 THR A N 1
ATOM 707 C CA . THR A 1 94 ? 12.822 -1.299 -13.040 1.00 65.38 94 THR A CA 1
ATOM 708 C C . THR A 1 94 ? 13.791 -1.222 -14.219 1.00 65.38 94 THR A C 1
ATOM 710 O O . THR A 1 94 ? 14.976 -0.977 -14.035 1.00 65.38 94 THR A O 1
ATOM 713 N N . ILE A 1 95 ? 13.314 -1.371 -15.457 1.00 61.47 95 ILE A N 1
ATOM 714 C CA . ILE A 1 95 ? 14.175 -1.255 -16.643 1.00 61.47 95 ILE A CA 1
ATOM 715 C C . ILE A 1 95 ? 14.738 0.167 -16.771 1.00 61.47 95 ILE A C 1
ATOM 717 O O . ILE A 1 95 ? 15.887 0.348 -17.184 1.00 61.47 95 ILE A O 1
ATOM 721 N N . THR A 1 96 ? 13.954 1.183 -16.403 1.00 67.06 96 THR A N 1
ATOM 722 C CA . THR A 1 96 ? 14.400 2.575 -16.454 1.00 67.06 96 THR A CA 1
ATOM 723 C C . THR A 1 96 ? 15.363 2.963 -15.331 1.00 67.06 96 THR A C 1
ATOM 725 O O . THR A 1 96 ? 16.186 3.852 -15.550 1.00 67.06 96 THR A O 1
ATOM 728 N N . SER A 1 97 ? 15.335 2.281 -14.184 1.00 70.50 97 SER A N 1
ATOM 729 C CA . SER A 1 97 ? 16.239 2.540 -13.055 1.00 70.50 97 SER A CA 1
ATOM 730 C C . SER A 1 97 ? 17.604 1.854 -13.184 1.00 70.50 97 SER A C 1
ATOM 732 O O . SER A 1 97 ? 18.556 2.277 -12.530 1.00 70.50 97 SER A O 1
ATOM 734 N N . LEU A 1 98 ? 17.737 0.857 -14.070 1.00 73.75 98 LEU A N 1
ATOM 735 C CA . LEU A 1 98 ? 19.016 0.204 -14.367 1.00 73.75 98 LEU A CA 1
ATOM 736 C C . LEU A 1 98 ? 20.012 1.175 -15.009 1.00 73.75 98 LEU A C 1
ATOM 738 O O . LEU A 1 98 ? 19.690 1.892 -15.968 1.00 73.75 98 LEU A O 1
ATOM 742 N N . SER A 1 99 ? 21.256 1.118 -14.539 1.00 79.31 99 SER A N 1
ATOM 743 C CA . SER A 1 99 ? 22.390 1.815 -15.141 1.00 79.31 99 SER A CA 1
ATOM 744 C C . SER A 1 99 ? 22.682 1.303 -16.558 1.00 79.31 99 SER A C 1
ATOM 746 O O . SER A 1 99 ? 22.317 0.189 -16.943 1.00 79.31 99 SER A O 1
ATOM 748 N N . THR A 1 100 ? 23.390 2.100 -17.362 1.00 82.44 100 THR A N 1
ATOM 749 C CA . THR A 1 100 ? 23.749 1.743 -18.748 1.00 82.44 100 THR A CA 1
ATOM 750 C C . THR A 1 100 ? 24.480 0.399 -18.841 1.00 82.44 100 THR A C 1
ATOM 752 O O . THR A 1 100 ? 24.254 -0.363 -19.781 1.00 82.44 100 THR A O 1
ATOM 755 N N . LEU A 1 101 ? 25.327 0.092 -17.853 1.00 82.94 101 LEU A N 1
ATOM 756 C CA . LEU A 1 101 ? 26.065 -1.168 -17.779 1.00 82.94 101 LEU A CA 1
ATOM 757 C C . LEU A 1 101 ? 25.128 -2.353 -17.507 1.00 82.94 101 LEU A C 1
ATOM 759 O O . LEU A 1 101 ? 25.205 -3.372 -18.191 1.00 82.94 101 LEU A O 1
ATOM 763 N N . GLU A 1 102 ? 24.213 -2.212 -16.550 1.00 80.06 102 GLU A N 1
ATOM 764 C CA . GLU A 1 102 ? 23.258 -3.267 -16.202 1.00 80.06 102 GLU A CA 1
ATOM 765 C C . GLU A 1 102 ? 22.289 -3.551 -17.353 1.00 80.06 102 GLU A C 1
ATOM 767 O O . GLU A 1 102 ? 22.024 -4.712 -17.660 1.00 80.06 102 GLU A O 1
ATOM 772 N N . ARG A 1 103 ? 21.839 -2.513 -18.070 1.00 81.50 103 ARG A N 1
ATOM 773 C CA . ARG A 1 103 ? 21.026 -2.677 -19.286 1.00 81.50 103 ARG A CA 1
ATOM 774 C C . ARG A 1 103 ? 21.771 -3.442 -20.381 1.00 81.50 103 ARG A C 1
ATOM 776 O O . ARG A 1 103 ? 21.178 -4.300 -21.032 1.00 81.50 103 ARG A O 1
ATOM 783 N N . ALA A 1 104 ? 23.060 -3.157 -20.580 1.00 83.50 104 ALA A N 1
ATOM 784 C CA . ALA A 1 104 ? 23.880 -3.853 -21.570 1.00 83.50 104 ALA A CA 1
ATOM 785 C C . ALA A 1 104 ? 24.079 -5.335 -21.212 1.00 83.50 104 ALA A C 1
ATOM 787 O O . ALA A 1 104 ? 23.956 -6.200 -22.080 1.00 83.50 104 ALA A O 1
ATOM 788 N N . LEU A 1 105 ? 24.323 -5.641 -19.934 1.00 88.00 105 LEU A N 1
ATOM 789 C CA . LEU A 1 105 ? 24.419 -7.018 -19.443 1.00 88.00 105 LEU A CA 1
ATOM 790 C C . LEU A 1 105 ? 23.098 -7.775 -19.611 1.00 88.00 105 LEU A C 1
ATOM 792 O O . LEU A 1 105 ? 23.104 -8.912 -20.082 1.00 88.00 105 LEU A O 1
ATOM 796 N N . LEU A 1 106 ? 21.968 -7.137 -19.295 1.00 86.06 106 LEU A N 1
ATOM 797 C CA . LEU A 1 106 ? 20.641 -7.731 -19.459 1.00 86.06 106 LEU A CA 1
ATOM 798 C C . LEU A 1 106 ? 20.338 -8.037 -20.938 1.00 86.06 106 LEU A C 1
ATOM 800 O O . LEU A 1 106 ? 19.830 -9.111 -21.266 1.00 86.06 106 LEU A O 1
ATOM 804 N N . ALA A 1 107 ? 20.690 -7.120 -21.844 1.00 85.56 107 ALA A N 1
ATOM 805 C CA . ALA A 1 107 ? 20.515 -7.293 -23.286 1.00 85.56 107 ALA A CA 1
ATOM 806 C C . ALA A 1 107 ? 21.394 -8.426 -23.849 1.00 85.56 107 ALA A C 1
ATOM 808 O O . ALA A 1 107 ? 20.921 -9.267 -24.611 1.00 85.56 107 ALA A O 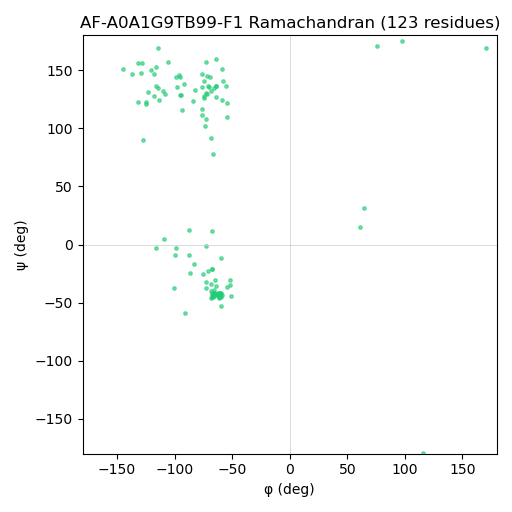1
ATOM 809 N N . LEU A 1 108 ? 22.664 -8.496 -23.443 1.00 89.19 108 LEU A N 1
ATOM 810 C CA . LEU A 1 108 ? 23.566 -9.569 -23.869 1.00 89.19 108 LEU A CA 1
ATOM 811 C C . LEU A 1 108 ? 23.141 -10.930 -23.301 1.00 89.19 108 LEU A C 1
ATOM 813 O O . LEU A 1 108 ? 23.136 -11.924 -24.027 1.00 89.19 108 LEU A O 1
ATOM 817 N N . GLY A 1 109 ? 22.736 -10.973 -22.029 1.00 87.81 109 GLY A N 1
ATOM 818 C CA . GLY A 1 109 ? 22.254 -12.191 -21.379 1.00 87.81 109 GLY A CA 1
ATOM 819 C C . GLY A 1 109 ? 20.970 -12.728 -22.012 1.00 87.81 109 GLY A C 1
ATOM 820 O O . GLY A 1 109 ? 20.862 -13.927 -22.268 1.00 87.81 109 GLY A O 1
ATOM 821 N N . SER A 1 110 ? 20.019 -11.847 -22.333 1.00 87.31 110 SER A N 1
ATOM 822 C CA . SER A 1 110 ? 18.776 -12.235 -23.014 1.00 87.31 110 SER A CA 1
ATOM 823 C C . SER A 1 110 ? 19.026 -12.749 -24.435 1.00 87.31 110 SER A C 1
ATOM 825 O O . SER A 1 110 ? 18.476 -13.785 -24.804 1.00 87.31 110 SER A O 1
ATOM 827 N N . LEU A 1 111 ? 19.918 -12.118 -25.206 1.00 90.06 111 LEU A N 1
ATOM 828 C CA . LEU A 1 111 ? 20.323 -12.620 -26.525 1.00 90.06 111 LEU A CA 1
ATOM 829 C C . LEU A 1 111 ? 20.999 -13.995 -26.451 1.00 90.06 111 LEU A C 1
ATOM 831 O O . LEU A 1 111 ? 20.700 -14.870 -27.265 1.00 90.06 111 LEU A O 1
ATOM 835 N N . ALA A 1 112 ? 21.874 -14.210 -25.465 1.00 89.75 112 ALA A N 1
ATOM 836 C CA . ALA A 1 112 ? 22.530 -15.498 -25.260 1.00 89.75 112 ALA A CA 1
ATOM 837 C C . ALA A 1 112 ? 21.518 -16.608 -24.932 1.00 89.75 112 ALA A C 1
ATOM 839 O O . ALA A 1 112 ? 21.593 -17.695 -25.504 1.00 89.75 112 ALA A O 1
ATOM 840 N N . LEU A 1 113 ? 20.535 -16.321 -24.071 1.00 90.88 113 LEU A N 1
ATOM 841 C CA . LEU A 1 113 ? 19.450 -17.249 -23.736 1.00 90.88 113 LEU A CA 1
ATOM 842 C C . LEU A 1 113 ? 18.595 -17.611 -24.954 1.00 90.88 113 LEU A C 1
ATOM 844 O O . LEU A 1 113 ? 18.330 -18.790 -25.180 1.00 90.88 113 LEU A O 1
ATOM 848 N N . VAL A 1 114 ? 18.205 -16.622 -25.764 1.00 91.38 114 VAL A N 1
ATOM 849 C CA . VAL A 1 114 ? 17.443 -16.863 -27.000 1.00 91.38 114 VAL A CA 1
ATOM 850 C C . VAL A 1 114 ? 18.251 -17.718 -27.975 1.00 91.38 114 VAL A C 1
ATOM 852 O O . VAL A 1 114 ? 17.728 -18.692 -28.512 1.00 91.38 114 VAL A O 1
ATOM 855 N N . GLY A 1 115 ? 19.537 -17.413 -28.164 1.00 88.44 115 GLY A N 1
ATOM 856 C CA . GLY A 1 115 ? 20.421 -18.211 -29.014 1.00 88.44 115 GLY A CA 1
ATOM 857 C C . GLY A 1 115 ? 20.531 -19.664 -28.545 1.00 88.44 115 GLY A C 1
ATOM 858 O O . GLY A 1 115 ? 20.430 -20.584 -29.356 1.00 88.44 115 GLY A O 1
ATOM 859 N N . LEU A 1 116 ? 20.667 -19.882 -27.235 1.00 89.94 116 LEU A N 1
ATOM 860 C CA . LEU A 1 116 ? 20.753 -21.218 -26.641 1.00 89.94 116 LEU A CA 1
ATOM 861 C C . LEU A 1 116 ? 19.435 -21.997 -26.754 1.00 89.94 116 LEU A C 1
ATOM 863 O O . LEU A 1 116 ? 19.450 -23.216 -26.933 1.00 89.94 116 LEU A O 1
ATOM 867 N N . PHE A 1 117 ? 18.301 -21.299 -26.672 1.00 90.25 117 PHE A N 1
ATOM 868 C CA . PHE A 1 117 ? 16.976 -21.878 -26.867 1.00 90.25 117 PHE A CA 1
ATOM 869 C C . PHE A 1 117 ? 16.764 -22.327 -28.318 1.00 90.25 117 PHE A C 1
ATOM 871 O O . PHE A 1 117 ? 16.339 -23.456 -28.549 1.00 90.25 117 PHE A O 1
ATOM 878 N N . VAL A 1 118 ? 17.135 -21.491 -29.294 1.00 90.62 118 VAL A N 1
ATOM 879 C CA . VAL A 1 118 ? 17.080 -21.841 -30.725 1.00 90.62 118 VAL A CA 1
ATOM 880 C C . VAL A 1 118 ? 17.996 -23.027 -31.037 1.00 90.62 118 VAL A C 1
ATOM 882 O O . VAL A 1 118 ? 17.586 -23.944 -31.743 1.00 90.62 118 VAL A O 1
ATOM 885 N N . LEU A 1 119 ? 19.209 -23.049 -30.476 1.00 87.81 119 LEU A N 1
ATOM 886 C CA . LEU A 1 119 ? 20.139 -24.175 -30.607 1.00 87.81 119 LEU A CA 1
ATOM 887 C C . LEU A 1 119 ? 19.575 -25.468 -30.010 1.00 87.81 119 LEU A C 1
ATOM 889 O O . LEU A 1 119 ? 19.657 -26.508 -30.653 1.00 87.81 119 LEU A O 1
ATOM 893 N N . ASN A 1 120 ? 18.973 -25.413 -28.817 1.00 85.06 120 ASN A N 1
ATOM 894 C CA . ASN A 1 120 ? 18.318 -26.582 -28.221 1.00 85.06 120 ASN A CA 1
ATOM 895 C C . ASN A 1 120 ? 17.178 -27.102 -29.099 1.00 85.06 120 ASN A C 1
ATOM 897 O O . ASN A 1 120 ? 17.091 -28.303 -29.321 1.00 85.06 120 ASN A O 1
ATOM 901 N N . LEU A 1 121 ? 16.344 -26.209 -29.637 1.00 84.75 121 LEU A N 1
ATOM 902 C CA . LEU A 1 121 ? 15.279 -26.571 -30.574 1.00 84.75 121 LEU A CA 1
ATOM 903 C C . LEU A 1 121 ? 15.828 -27.234 -31.841 1.00 84.75 121 LEU A C 1
ATOM 905 O O . LEU A 1 121 ? 15.268 -28.225 -32.288 1.00 84.75 121 LEU A O 1
ATOM 909 N N . ALA A 1 122 ? 16.934 -26.731 -32.389 1.00 78.44 122 ALA A N 1
ATOM 910 C CA . ALA A 1 122 ? 17.571 -27.301 -33.574 1.00 78.44 122 ALA A CA 1
ATOM 911 C C . ALA A 1 122 ? 18.265 -28.653 -33.323 1.00 78.44 122 ALA A C 1
ATOM 913 O O . ALA A 1 122 ? 18.479 -29.398 -34.269 1.00 78.44 122 ALA A O 1
ATOM 914 N N . VAL A 1 123 ? 18.638 -28.965 -32.076 1.00 78.94 123 VAL A N 1
ATOM 915 C CA . VAL A 1 123 ? 19.214 -30.268 -31.683 1.00 78.94 123 VAL A CA 1
ATOM 916 C C . VAL A 1 123 ? 18.124 -31.300 -31.349 1.00 78.94 123 VAL A C 1
ATOM 918 O O . VAL A 1 123 ? 18.374 -32.500 -31.427 1.00 78.94 123 VAL A O 1
ATOM 921 N N . LEU A 1 124 ? 16.925 -30.848 -30.966 1.00 62.41 124 LEU A N 1
ATOM 922 C CA . LEU A 1 124 ? 15.768 -31.692 -30.633 1.00 62.41 124 LEU A CA 1
ATOM 923 C C . LEU A 1 124 ? 14.884 -32.064 -31.842 1.00 62.41 124 LEU A C 1
ATOM 925 O O . LEU A 1 124 ? 13.987 -32.892 -31.679 1.00 62.41 124 LEU A O 1
ATOM 929 N N . VAL A 1 125 ? 15.120 -31.461 -33.013 1.00 53.81 125 VAL A N 1
ATOM 930 C CA . VAL A 1 125 ? 14.463 -31.749 -34.306 1.00 53.81 125 VAL A CA 1
ATOM 931 C C . VAL A 1 125 ? 15.388 -32.588 -35.178 1.00 53.81 125 VAL A C 1
ATOM 933 O O . VAL A 1 125 ? 14.884 -33.560 -35.781 1.00 53.81 125 VAL A O 1
#

Foldseek 3Di:
DDAAEFDWDWDWDQDPVGIDIAIWFAAPPPRDTDGPVQWDKDAADWDFDPDQDPDPDRDRDTDGNHIGTHGQVCCCVPVVPPDDDDPVRVVVVVLVPDDPVRNVVVVVVVVVVVVVVVVVVVVVD

Nearest PDB structures (foldseek):
  6yxy-assembly1_AY  TM=1.620E-01  e=7.327E+00  Trypanosoma brucei brucei